Protein AF-W1XN64-F1 (afdb_monomer_lite)

Sequence (92 aa):
TNMSGITAFLQMIQEGKAITLRDGNQTISLSGLKAALLFIDAQQKRVGSETAWIKKGDEPPLSVPPAPALKEVAVVNPTPTPLSLEERNDLL

Organism: NCBI:txid408170

Radius of gyration: 26.03 Å; chains: 1; bounding box: 52×67×40 Å

Foldseek 3Di:
DCVVVVLVVLVCLLPDQWDDDVPDPDTGGSVCVNVVLVVVCVVQVNAQDCPRSRRHHPNYPVRGPDDPPDPDDPPPPPPDDPDDPVRVVVVD

InterPro domains:
  IPR009560 Protein of unknown function DUF1176 [PF06674] (4-91)

Structure (mmCIF, N/CA/C/O backbone):
data_AF-W1XN64-F1
#
_entry.id   AF-W1XN64-F1
#
loop_
_atom_site.group_PDB
_atom_site.id
_atom_site.type_symbol
_atom_site.label_atom_id
_atom_site.label_alt_id
_atom_site.label_comp_id
_atom_site.label_asym_id
_atom_site.label_entity_id
_atom_site.label_seq_id
_atom_site.pdbx_PDB_ins_code
_atom_site.Cartn_x
_atom_site.Cartn_y
_atom_site.Cartn_z
_atom_site.occupancy
_atom_site.B_iso_or_equiv
_atom_site.auth_seq_id
_atom_site.auth_comp_id
_atom_site.auth_asym_id
_atom_site.auth_atom_id
_atom_site.pdbx_PDB_model_num
ATOM 1 N N . THR A 1 1 ? -11.400 11.784 -9.488 1.00 43.25 1 THR A N 1
ATOM 2 C CA . THR A 1 1 ? -11.325 10.794 -10.591 1.00 43.25 1 THR A CA 1
ATOM 3 C C . THR A 1 1 ? -10.091 9.885 -10.562 1.00 43.25 1 THR A C 1
ATOM 5 O O . THR A 1 1 ? -10.055 8.950 -11.343 1.00 43.25 1 THR A O 1
ATOM 8 N N . ASN A 1 2 ? -9.133 10.046 -9.629 1.00 51.22 2 ASN A N 1
ATOM 9 C CA . ASN A 1 2 ? -7.899 9.230 -9.565 1.00 51.22 2 ASN A CA 1
ATOM 10 C C . ASN A 1 2 ? -7.974 7.953 -8.690 1.00 51.22 2 ASN A C 1
ATOM 12 O O . ASN A 1 2 ? -7.004 7.203 -8.628 1.00 51.22 2 ASN A O 1
ATOM 16 N N . MET A 1 3 ? -9.090 7.690 -7.994 1.00 54.59 3 MET A N 1
ATOM 17 C CA . MET A 1 3 ? -9.194 6.555 -7.055 1.00 54.59 3 MET A CA 1
ATOM 18 C C . MET A 1 3 ? -9.246 5.183 -7.744 1.00 54.59 3 MET A C 1
ATOM 20 O O . MET A 1 3 ? -8.713 4.226 -7.191 1.00 54.59 3 MET A O 1
ATOM 24 N N . SER A 1 4 ? -9.806 5.071 -8.957 1.00 70.06 4 SER A N 1
ATOM 25 C CA . SER A 1 4 ? -9.922 3.762 -9.623 1.00 70.06 4 SER A CA 1
ATOM 26 C C . SER A 1 4 ? -8.568 3.195 -10.064 1.00 70.06 4 SER A C 1
ATOM 28 O O . SER A 1 4 ? -8.348 1.993 -9.944 1.00 70.06 4 SER A O 1
ATOM 30 N N . GLY A 1 5 ? -7.633 4.047 -10.504 1.00 81.19 5 GLY A N 1
ATOM 31 C CA . GLY A 1 5 ? -6.311 3.617 -10.970 1.00 81.19 5 GLY A CA 1
ATOM 32 C C . GLY A 1 5 ? -5.438 3.040 -9.855 1.00 81.19 5 GLY A C 1
ATOM 33 O O . GLY A 1 5 ? -4.822 1.993 -10.036 1.00 81.19 5 GLY A O 1
ATOM 34 N N . ILE A 1 6 ? -5.435 3.674 -8.676 1.00 81.62 6 ILE A N 1
ATOM 35 C CA . ILE A 1 6 ? -4.675 3.187 -7.513 1.00 81.62 6 ILE A CA 1
ATOM 36 C C . ILE A 1 6 ? -5.253 1.860 -7.020 1.00 81.62 6 ILE A C 1
ATOM 38 O O . ILE A 1 6 ? -4.498 0.932 -6.745 1.00 81.62 6 ILE A O 1
ATOM 42 N N . THR A 1 7 ? -6.581 1.735 -6.934 1.00 82.62 7 THR A N 1
ATOM 43 C CA . THR A 1 7 ? -7.212 0.480 -6.506 1.00 82.62 7 THR A CA 1
ATOM 44 C C . THR A 1 7 ? -6.943 -0.655 -7.490 1.00 82.62 7 THR A C 1
ATOM 46 O O . THR A 1 7 ? -6.563 -1.739 -7.054 1.00 82.62 7 THR A O 1
ATOM 49 N N . ALA A 1 8 ? -7.065 -0.405 -8.796 1.00 86.44 8 ALA A N 1
ATOM 50 C CA . ALA A 1 8 ? -6.764 -1.402 -9.821 1.00 86.44 8 ALA A CA 1
ATOM 51 C C . ALA A 1 8 ? -5.289 -1.831 -9.786 1.00 86.44 8 ALA A C 1
ATOM 53 O O . ALA A 1 8 ? -4.979 -3.019 -9.869 1.00 86.44 8 ALA A O 1
ATOM 54 N N . PHE A 1 9 ? -4.372 -0.879 -9.594 1.00 87.56 9 PHE A N 1
ATOM 55 C CA . PHE A 1 9 ? -2.952 -1.178 -9.434 1.00 87.56 9 PHE A CA 1
ATOM 56 C C . PHE A 1 9 ? -2.678 -2.015 -8.179 1.00 87.56 9 PHE A C 1
ATOM 58 O O . PHE A 1 9 ? -1.987 -3.028 -8.259 1.00 87.56 9 PHE A O 1
ATOM 65 N N . LEU A 1 10 ? -3.263 -1.651 -7.032 1.00 88.75 10 LEU A N 1
ATOM 66 C CA . LEU A 1 10 ? -3.137 -2.423 -5.794 1.00 88.75 10 LEU A CA 1
ATOM 67 C C . LEU A 1 10 ? -3.653 -3.857 -5.971 1.00 88.75 10 LEU A C 1
ATOM 69 O O . LEU A 1 10 ? -2.982 -4.790 -5.545 1.00 88.75 10 LEU A O 1
ATOM 73 N N . GLN A 1 11 ? -4.792 -4.052 -6.639 1.00 86.00 11 GLN A N 1
ATOM 74 C CA . GLN A 1 11 ? -5.302 -5.394 -6.947 1.00 86.00 11 GLN A CA 1
ATOM 75 C C . GLN A 1 11 ? -4.327 -6.190 -7.823 1.00 86.00 11 GLN A C 1
ATOM 77 O O . GLN A 1 11 ? -4.065 -7.358 -7.548 1.00 86.00 11 GLN A O 1
ATOM 82 N N . MET A 1 12 ? -3.752 -5.549 -8.842 1.00 86.94 12 MET A N 1
ATOM 83 C CA . MET A 1 12 ? -2.798 -6.183 -9.752 1.00 86.94 12 MET A CA 1
ATOM 84 C C . MET A 1 12 ? -1.523 -6.647 -9.031 1.00 86.94 12 MET A C 1
ATOM 86 O O . MET A 1 12 ? -1.051 -7.757 -9.267 1.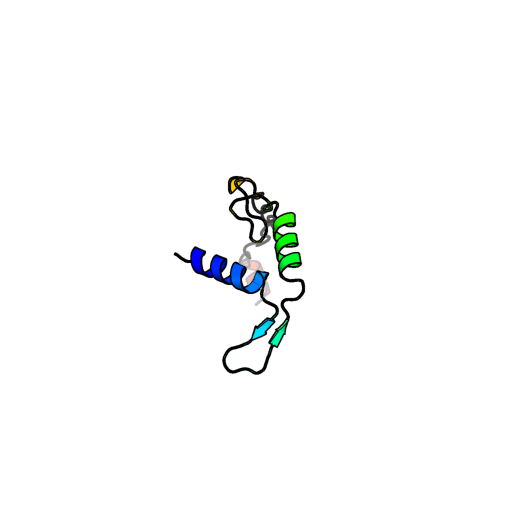00 86.94 12 MET A O 1
ATOM 90 N N . ILE A 1 13 ? -0.962 -5.820 -8.143 1.00 89.00 13 ILE A N 1
ATOM 91 C CA . ILE A 1 13 ? 0.310 -6.127 -7.468 1.00 89.00 13 ILE A CA 1
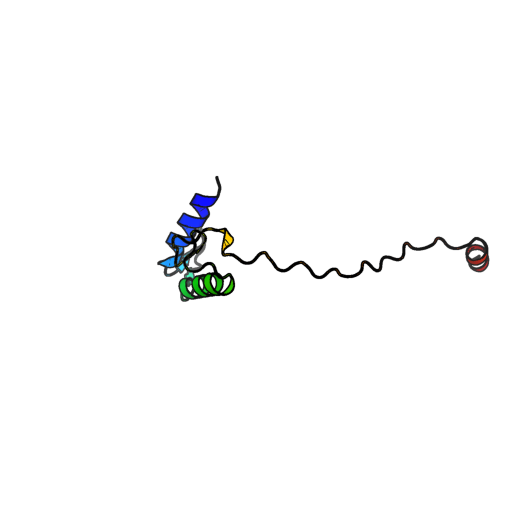ATOM 92 C C . ILE A 1 13 ? 0.150 -7.019 -6.231 1.00 89.00 13 ILE A C 1
ATOM 94 O O . ILE A 1 13 ? 1.131 -7.613 -5.795 1.00 89.00 13 ILE A O 1
ATOM 98 N N . GLN A 1 14 ? -1.053 -7.119 -5.655 1.00 85.88 14 GLN A N 1
ATOM 99 C CA . GLN A 1 14 ? -1.311 -7.948 -4.470 1.00 85.88 14 GLN A CA 1
ATOM 100 C C . GLN A 1 14 ? -1.103 -9.440 -4.731 1.00 85.88 14 GLN A C 1
ATOM 102 O O . GLN A 1 14 ? -0.545 -10.131 -3.880 1.00 85.88 14 GLN A O 1
ATOM 107 N N . GLU A 1 15 ? -1.549 -9.917 -5.892 1.00 83.69 15 GLU A N 1
ATOM 108 C CA . GLU A 1 15 ? -1.397 -11.313 -6.328 1.00 83.69 15 GLU A CA 1
ATOM 109 C C . GLU A 1 15 ? -0.288 -11.471 -7.387 1.00 83.69 15 GLU A C 1
ATOM 111 O O . GLU A 1 15 ? 0.053 -12.580 -7.804 1.00 83.69 15 GLU A O 1
ATOM 116 N N . GLY A 1 16 ? 0.298 -10.355 -7.830 1.00 86.62 16 GLY A N 1
ATOM 117 C CA . GLY A 1 16 ? 1.415 -10.339 -8.762 1.00 86.62 16 GLY A CA 1
ATOM 118 C C . GLY A 1 16 ? 2.691 -10.912 -8.142 1.00 86.62 16 GLY A C 1
ATOM 119 O O . GLY A 1 16 ? 2.964 -10.756 -6.955 1.00 86.62 16 GLY A O 1
ATOM 120 N N . LYS A 1 17 ? 3.523 -11.551 -8.970 1.00 89.56 17 LYS A N 1
ATOM 121 C CA . LYS A 1 17 ? 4.832 -12.090 -8.546 1.00 89.56 17 LYS A CA 1
ATOM 122 C C . LYS A 1 17 ? 5.992 -11.156 -8.868 1.00 89.56 17 LYS A C 1
ATOM 124 O O . LYS A 1 17 ? 6.992 -11.148 -8.154 1.00 89.56 17 LYS A O 1
ATOM 129 N N . ALA A 1 18 ? 5.861 -10.391 -9.944 1.00 92.44 18 ALA A N 1
ATOM 130 C CA . ALA A 1 18 ? 6.861 -9.447 -10.399 1.00 92.44 18 ALA A CA 1
ATOM 131 C C . ALA A 1 18 ? 6.212 -8.324 -11.217 1.00 92.44 18 ALA A C 1
ATOM 133 O O . ALA A 1 18 ? 5.144 -8.525 -11.796 1.00 92.44 18 ALA A O 1
ATOM 134 N N . ILE A 1 19 ? 6.884 -7.177 -11.300 1.00 91.81 19 ILE A N 1
ATOM 135 C CA . ILE A 1 19 ? 6.617 -6.143 -12.306 1.00 91.81 19 ILE A CA 1
ATOM 136 C C . ILE A 1 19 ? 7.797 -6.045 -13.268 1.00 91.81 19 ILE A C 1
ATOM 138 O O . ILE A 1 19 ? 8.956 -6.178 -12.871 1.00 91.81 19 ILE A O 1
ATOM 142 N N . THR A 1 20 ? 7.489 -5.788 -14.532 1.00 91.44 20 THR A N 1
ATOM 143 C CA . THR A 1 20 ? 8.471 -5.538 -15.586 1.00 91.44 20 THR A CA 1
ATOM 144 C C . THR A 1 20 ? 8.349 -4.101 -16.058 1.00 91.44 20 THR A C 1
ATOM 146 O O . THR A 1 20 ? 7.244 -3.564 -16.161 1.00 91.44 20 THR A O 1
ATOM 149 N N . LEU A 1 21 ? 9.478 -3.477 -16.373 1.00 88.00 21 LEU A N 1
ATOM 150 C CA . LEU A 1 21 ? 9.470 -2.160 -16.998 1.00 88.00 21 LEU A CA 1
ATOM 151 C C . LEU A 1 21 ? 9.171 -2.307 -18.488 1.00 88.00 21 LEU A C 1
ATOM 153 O O . LEU A 1 21 ? 9.708 -3.198 -19.147 1.00 88.00 21 LEU A O 1
ATOM 157 N N . ARG A 1 22 ? 8.325 -1.425 -19.028 1.00 87.06 22 ARG A N 1
ATOM 158 C CA . ARG A 1 22 ? 8.131 -1.362 -20.478 1.00 87.06 22 ARG A CA 1
ATOM 159 C C . ARG A 1 22 ? 9.475 -1.025 -21.122 1.00 87.06 22 ARG A C 1
ATOM 161 O O . ARG A 1 22 ? 10.177 -0.145 -20.631 1.00 87.06 22 ARG A O 1
ATOM 168 N N . ASP A 1 23 ? 9.823 -1.750 -22.180 1.00 88.31 23 ASP A N 1
ATOM 169 C CA . ASP A 1 23 ? 11.053 -1.549 -22.956 1.00 88.31 23 ASP A CA 1
ATOM 170 C C . ASP A 1 23 ? 12.364 -1.873 -22.195 1.00 88.31 23 ASP A C 1
ATOM 172 O O . ASP A 1 23 ? 13.452 -1.538 -22.658 1.00 88.31 23 ASP A O 1
ATOM 176 N N . GLY A 1 24 ? 12.289 -2.562 -21.045 1.00 82.81 24 GLY A N 1
ATOM 177 C CA . GLY A 1 24 ? 13.452 -2.988 -20.258 1.00 82.81 24 GLY A CA 1
ATOM 178 C C . GLY A 1 24 ? 13.431 -4.477 -19.905 1.00 82.81 24 GLY A C 1
ATOM 179 O O . GLY A 1 24 ? 12.374 -5.081 -19.770 1.00 82.81 24 GLY A O 1
ATOM 180 N N . ASN A 1 25 ? 14.609 -5.074 -19.690 1.00 86.31 25 ASN A N 1
ATOM 181 C CA . ASN A 1 25 ? 14.732 -6.488 -19.290 1.00 86.31 25 ASN A CA 1
ATOM 182 C C . ASN A 1 25 ? 14.660 -6.702 -17.763 1.00 86.31 25 ASN A C 1
ATOM 184 O O . ASN A 1 25 ? 14.940 -7.789 -17.260 1.00 86.31 25 ASN A O 1
ATOM 188 N N . GLN A 1 26 ? 14.338 -5.648 -17.008 1.00 91.25 26 GLN A N 1
ATOM 189 C CA . GLN A 1 26 ? 14.364 -5.694 -15.552 1.00 91.25 26 GLN A CA 1
ATOM 190 C C . GLN A 1 26 ? 13.054 -6.228 -14.995 1.00 91.25 26 GLN A C 1
ATOM 192 O O . GLN A 1 26 ? 11.969 -5.751 -15.331 1.00 91.25 26 GLN A O 1
ATOM 197 N N . THR A 1 27 ? 13.194 -7.208 -14.107 1.00 91.94 27 THR A N 1
ATOM 198 C CA . THR A 1 27 ? 12.100 -7.849 -13.385 1.00 91.94 27 THR A CA 1
ATOM 199 C C . THR A 1 27 ? 12.265 -7.545 -11.905 1.00 91.94 27 THR A C 1
ATOM 201 O O . THR A 1 27 ? 13.270 -7.911 -11.297 1.00 91.94 27 THR A O 1
ATOM 204 N N . ILE A 1 28 ? 11.284 -6.869 -11.319 1.00 91.44 28 ILE A N 1
ATOM 205 C CA . ILE A 1 28 ? 11.272 -6.530 -9.896 1.00 91.44 28 ILE A CA 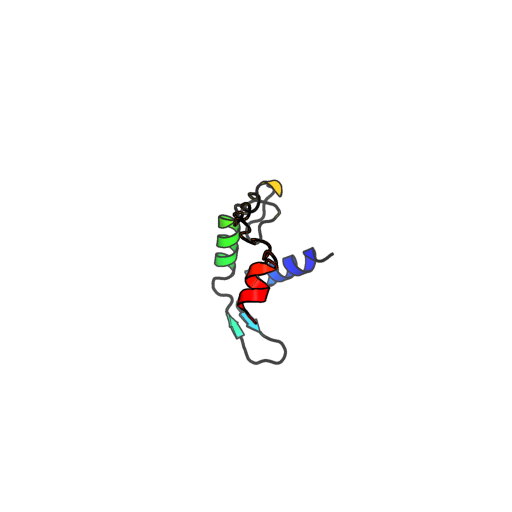1
ATOM 206 C C . ILE A 1 28 ? 10.330 -7.506 -9.202 1.00 91.44 28 ILE A C 1
ATOM 208 O O . ILE A 1 28 ? 9.147 -7.558 -9.529 1.00 91.44 28 ILE A O 1
ATOM 212 N N . SER A 1 29 ? 10.852 -8.283 -8.253 1.00 92.56 29 SER A N 1
ATOM 213 C CA . SER A 1 29 ? 10.052 -9.219 -7.456 1.00 92.56 29 SER A CA 1
ATOM 214 C C . SER A 1 29 ? 9.065 -8.478 -6.552 1.00 92.56 29 SER A C 1
ATOM 216 O O . SER A 1 29 ? 9.415 -7.475 -5.935 1.00 92.56 29 SER A O 1
ATOM 218 N N . LEU A 1 30 ? 7.847 -9.007 -6.4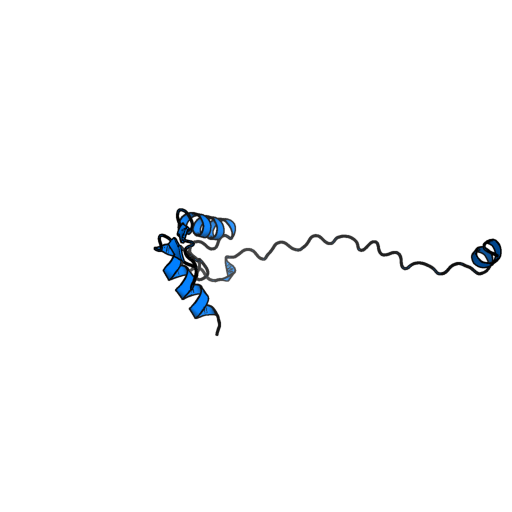36 1.00 94.38 30 LEU A N 1
ATOM 219 C CA . LEU A 1 30 ? 6.814 -8.524 -5.510 1.00 94.38 30 LEU A CA 1
ATOM 220 C C . LEU A 1 30 ? 6.702 -9.393 -4.249 1.00 94.38 30 LEU A C 1
ATOM 222 O O . LEU A 1 30 ? 5.753 -9.253 -3.474 1.00 94.38 30 LEU A O 1
ATOM 226 N N . SER A 1 31 ? 7.659 -10.298 -4.022 1.00 93.69 31 SER A N 1
ATOM 227 C CA . SER A 1 31 ? 7.671 -11.140 -2.825 1.00 93.69 31 SER A CA 1
ATOM 228 C C . SER A 1 31 ? 7.620 -10.284 -1.557 1.00 93.69 31 SER A C 1
ATOM 230 O O . SER A 1 31 ? 8.420 -9.371 -1.372 1.00 93.69 31 SER A O 1
ATOM 232 N N . GLY A 1 32 ? 6.649 -10.565 -0.687 1.00 91.50 32 GLY A N 1
ATOM 233 C CA . GLY A 1 32 ? 6.448 -9.827 0.560 1.00 91.50 32 GLY A CA 1
ATOM 234 C C . GLY A 1 32 ? 5.708 -8.491 0.428 1.00 91.50 32 GLY A C 1
ATOM 235 O O . GLY A 1 32 ? 5.348 -7.921 1.455 1.00 91.50 32 GLY A O 1
ATOM 236 N N . LEU A 1 33 ? 5.388 -8.010 -0.781 1.00 93.25 33 LEU A N 1
ATOM 237 C CA . LEU A 1 33 ? 4.708 -6.720 -0.958 1.00 93.25 33 LEU A CA 1
ATOM 238 C C . LEU A 1 33 ? 3.332 -6.690 -0.277 1.00 93.25 33 LEU A C 1
ATOM 240 O O . LEU A 1 33 ? 3.017 -5.743 0.439 1.00 93.25 33 LEU A O 1
ATOM 244 N N . LYS A 1 34 ? 2.532 -7.753 -0.423 1.00 91.62 34 LYS A N 1
ATOM 245 C CA . LYS A 1 34 ? 1.229 -7.875 0.256 1.00 91.62 34 LYS A CA 1
ATOM 246 C C . LYS A 1 34 ? 1.362 -7.809 1.782 1.00 91.62 34 LYS A C 1
ATOM 248 O O . LYS A 1 34 ? 0.541 -7.175 2.439 1.00 91.62 34 LYS A O 1
ATOM 253 N N . ALA A 1 35 ? 2.406 -8.420 2.344 1.00 93.06 35 ALA A N 1
ATOM 254 C CA . ALA A 1 35 ? 2.677 -8.373 3.780 1.00 93.06 35 ALA A CA 1
ATOM 255 C C . ALA A 1 35 ? 3.131 -6.975 4.229 1.00 93.06 35 ALA A C 1
ATOM 257 O O . ALA A 1 35 ? 2.668 -6.493 5.259 1.00 93.06 35 ALA A O 1
ATOM 258 N N . ALA A 1 36 ? 3.968 -6.297 3.439 1.00 93.69 36 ALA A N 1
ATOM 259 C CA . ALA A 1 36 ? 4.395 -4.926 3.708 1.00 93.69 36 ALA A CA 1
ATOM 260 C C . ALA A 1 36 ? 3.217 -3.938 3.666 1.00 93.69 36 ALA A C 1
ATOM 262 O O . ALA A 1 36 ? 3.071 -3.109 4.560 1.00 93.69 36 ALA A O 1
ATOM 263 N N . LEU A 1 37 ? 2.329 -4.063 2.676 1.00 92.25 37 LEU A N 1
ATOM 264 C CA . LEU A 1 37 ? 1.109 -3.256 2.591 1.00 92.25 37 LEU A CA 1
ATOM 265 C C . LEU A 1 37 ? 0.166 -3.531 3.770 1.00 92.25 37 LEU A C 1
ATOM 267 O O . LEU A 1 37 ? -0.377 -2.592 4.343 1.00 92.25 37 LEU A O 1
ATOM 271 N N . LEU A 1 38 ? 0.025 -4.794 4.187 1.00 92.69 38 LEU A N 1
ATOM 272 C CA . LEU A 1 38 ? -0.753 -5.145 5.377 1.00 92.69 38 LEU A CA 1
ATOM 273 C C . LEU A 1 38 ? -0.131 -4.577 6.664 1.00 92.69 38 LEU A C 1
ATOM 275 O O . LEU A 1 38 ? -0.858 -4.138 7.552 1.00 92.69 38 LEU A O 1
ATOM 279 N N . PHE A 1 39 ? 1.199 -4.562 6.770 1.00 93.00 39 PHE A N 1
ATOM 280 C CA . PHE A 1 39 ? 1.906 -3.934 7.885 1.00 93.00 39 PHE A CA 1
ATOM 281 C C . PHE A 1 39 ? 1.636 -2.424 7.939 1.00 93.00 39 PHE A C 1
ATOM 283 O O . PHE A 1 39 ? 1.351 -1.893 9.011 1.00 93.00 39 PHE A O 1
ATOM 290 N N . ILE A 1 40 ? 1.652 -1.742 6.789 1.00 90.56 40 ILE A N 1
ATOM 291 C CA . ILE A 1 40 ? 1.294 -0.320 6.693 1.00 90.56 40 ILE A CA 1
ATOM 292 C C . ILE A 1 40 ? -0.163 -0.100 7.116 1.00 90.56 40 ILE A C 1
ATOM 294 O O . ILE A 1 40 ? -0.419 0.774 7.945 1.00 90.56 40 ILE A O 1
ATOM 298 N N . ASP A 1 41 ? -1.101 -0.911 6.609 1.00 90.62 41 ASP A N 1
ATOM 299 C CA . ASP A 1 41 ? -2.511 -0.855 7.014 1.00 90.62 41 ASP A CA 1
ATOM 300 C C . ASP A 1 41 ? -2.650 -1.007 8.540 1.00 90.62 41 ASP A C 1
ATOM 302 O O . ASP A 1 41 ? -3.405 -0.266 9.169 1.00 90.62 41 ASP A O 1
ATOM 306 N N . ALA A 1 42 ? -1.915 -1.940 9.157 1.00 89.56 42 ALA A N 1
ATOM 307 C CA . ALA A 1 42 ? -1.951 -2.164 10.602 1.00 89.56 42 ALA A CA 1
ATOM 308 C C . ALA A 1 42 ? -1.376 -0.973 11.384 1.00 89.56 42 ALA A C 1
ATOM 310 O O . ALA A 1 42 ? -2.002 -0.494 12.331 1.00 89.56 42 ALA A O 1
ATOM 311 N N . GLN A 1 43 ? -0.226 -0.444 10.956 1.00 89.31 43 GLN A N 1
ATOM 312 C CA . GLN A 1 43 ? 0.420 0.708 11.588 1.00 89.31 43 GLN A CA 1
ATOM 313 C C . GLN A 1 43 ? -0.449 1.972 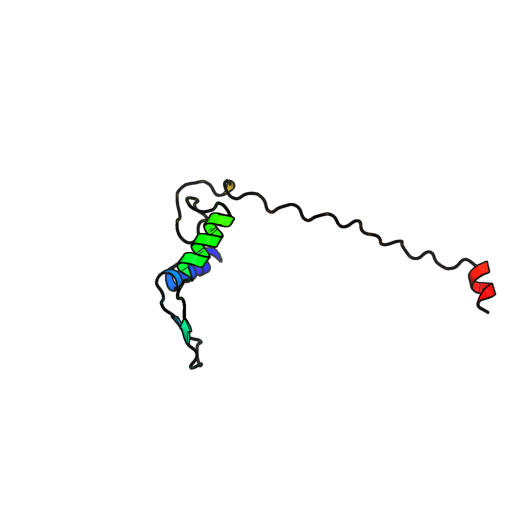11.514 1.00 89.31 43 GLN A C 1
ATOM 315 O O . GLN A 1 43 ? -0.457 2.779 12.444 1.00 89.31 43 GLN A O 1
ATOM 320 N N . GLN A 1 44 ? -1.196 2.139 10.421 1.00 87.62 44 GLN A N 1
ATOM 321 C CA . GLN A 1 44 ? -2.128 3.250 10.218 1.00 87.62 44 GLN A CA 1
ATOM 322 C C . GLN A 1 44 ? -3.524 2.987 10.801 1.00 87.62 44 GLN A C 1
ATOM 324 O O . GLN A 1 44 ? -4.395 3.846 10.669 1.00 87.62 44 GLN A O 1
ATOM 329 N N . LYS A 1 45 ? -3.742 1.826 11.440 1.00 87.25 45 LYS A N 1
ATOM 330 C CA . LYS A 1 45 ? -5.040 1.373 11.971 1.00 87.25 45 LYS A CA 1
ATOM 331 C C . LYS A 1 45 ? -6.162 1.393 10.924 1.00 87.25 45 LYS A C 1
ATOM 333 O O . LYS A 1 45 ? -7.294 1.753 11.214 1.00 87.25 45 LYS A O 1
ATOM 338 N N . ARG A 1 46 ? -5.828 1.027 9.686 1.00 88.06 46 ARG A N 1
ATOM 339 C CA . ARG A 1 46 ? -6.756 0.973 8.548 1.00 88.06 46 ARG A CA 1
ATOM 340 C C . ARG A 1 46 ? -7.322 -0.412 8.293 1.00 88.06 46 ARG A C 1
ATOM 342 O O . ARG A 1 46 ? -8.310 -0.510 7.575 1.00 88.06 46 ARG A O 1
ATOM 349 N N . VAL A 1 47 ? -6.715 -1.468 8.834 1.00 89.00 47 VAL A N 1
ATOM 350 C CA . VAL A 1 47 ? -7.221 -2.845 8.700 1.00 89.00 47 VAL A CA 1
ATOM 351 C C . VAL A 1 47 ? -8.682 -2.900 9.149 1.00 89.00 47 VAL A C 1
ATOM 353 O O . VAL A 1 47 ? -8.975 -2.526 10.275 1.00 89.00 47 VAL A O 1
ATOM 356 N N . GLY A 1 48 ? -9.577 -3.383 8.286 1.00 87.44 48 GLY A N 1
ATOM 357 C CA . GLY A 1 48 ? -11.014 -3.458 8.570 1.00 87.44 48 GLY A CA 1
ATOM 358 C C . GLY A 1 48 ? -11.815 -2.201 8.214 1.00 87.44 48 GLY A C 1
ATOM 359 O O . GLY A 1 48 ? -13.039 -2.248 8.264 1.00 87.44 48 GLY A O 1
ATOM 360 N N . SER A 1 49 ? -11.161 -1.118 7.783 1.00 88.19 49 SER A N 1
ATOM 361 C CA . SER A 1 49 ? -11.834 0.081 7.263 1.00 88.19 49 SER A CA 1
ATOM 362 C C . SER A 1 49 ? -12.002 0.053 5.750 1.00 88.19 49 SER A C 1
ATOM 364 O O . SER A 1 49 ? -11.279 -0.653 5.037 1.00 88.19 49 SER A O 1
ATOM 366 N N . GLU A 1 50 ? -12.889 0.905 5.242 1.00 87.62 50 GLU A N 1
ATOM 367 C CA . GLU A 1 50 ? -13.114 1.086 3.800 1.00 87.62 50 GLU A CA 1
ATOM 368 C C . GLU A 1 50 ? -11.830 1.504 3.056 1.00 87.62 50 GLU A C 1
ATOM 370 O O . GLU A 1 50 ? -11.634 1.221 1.869 1.00 87.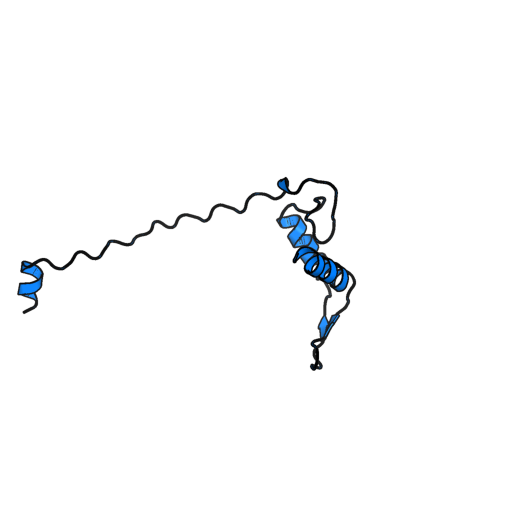62 50 GLU A O 1
ATOM 375 N N . THR A 1 51 ? -10.921 2.166 3.778 1.00 84.56 51 THR A N 1
ATOM 376 C CA . THR A 1 51 ? -9.670 2.713 3.243 1.00 84.56 51 THR A CA 1
ATOM 377 C C . THR A 1 51 ? -8.493 1.739 3.275 1.00 84.56 51 THR A C 1
ATOM 379 O O . THR A 1 51 ? -7.436 2.070 2.732 1.00 84.56 51 THR A O 1
ATOM 382 N N . ALA A 1 52 ? -8.651 0.545 3.862 1.00 89.00 52 ALA A N 1
ATOM 383 C CA . ALA A 1 52 ? -7.583 -0.453 3.904 1.00 89.00 52 ALA A CA 1
ATOM 384 C C . ALA A 1 52 ? -7.144 -0.849 2.488 1.00 89.00 52 ALA A C 1
ATOM 386 O O . ALA A 1 52 ? -7.963 -1.011 1.574 1.00 89.00 52 ALA A O 1
ATOM 387 N N . TRP A 1 53 ? -5.854 -1.074 2.277 1.00 89.19 53 TRP A N 1
ATOM 388 C CA . TRP A 1 53 ? -5.369 -1.539 0.981 1.00 89.19 53 TRP A CA 1
ATOM 389 C C . TRP A 1 53 ? -5.553 -3.043 0.801 1.00 89.19 53 TRP A C 1
ATOM 391 O O . TRP A 1 53 ? -5.993 -3.457 -0.274 1.00 89.19 53 TRP A O 1
ATOM 401 N N . ILE A 1 54 ? -5.282 -3.841 1.840 1.00 90.31 54 ILE A N 1
ATOM 402 C CA . ILE A 1 54 ? -5.336 -5.310 1.789 1.00 90.31 54 ILE A CA 1
ATOM 403 C C . ILE A 1 54 ? -6.630 -5.865 2.391 1.00 90.31 54 ILE A C 1
ATOM 405 O O . ILE A 1 54 ? -7.373 -6.576 1.721 1.00 90.31 54 ILE A O 1
ATOM 409 N N . LYS A 1 55 ? -6.904 -5.568 3.665 1.00 87.88 55 LYS A N 1
ATOM 410 C CA . LYS A 1 55 ? -8.060 -6.103 4.403 1.00 87.88 55 LYS A CA 1
ATOM 411 C C . LYS A 1 55 ? -9.123 -5.023 4.573 1.00 87.88 55 LYS A C 1
ATOM 413 O O . LYS A 1 55 ? -9.237 -4.450 5.654 1.00 87.88 55 LYS A O 1
ATOM 418 N N . LYS A 1 56 ? -9.846 -4.718 3.492 1.00 87.94 56 LYS A N 1
ATOM 419 C CA . LYS A 1 56 ? -10.986 -3.790 3.546 1.00 87.94 56 LYS A CA 1
ATOM 420 C C . LYS A 1 56 ? -12.098 -4.361 4.416 1.00 87.94 56 LYS A C 1
ATOM 422 O O . LYS A 1 56 ? -12.314 -5.571 4.419 1.00 87.94 56 LYS A O 1
ATOM 427 N N . GLY A 1 57 ? -12.791 -3.479 5.114 1.00 85.81 57 GLY A N 1
ATOM 428 C CA . GLY A 1 57 ? -14.034 -3.780 5.811 1.00 85.81 57 GLY A CA 1
ATOM 429 C C . GLY A 1 57 ? -14.929 -2.547 5.826 1.00 85.81 57 GLY A C 1
ATOM 430 O O . GLY A 1 57 ? -14.663 -1.589 5.100 1.00 85.81 57 GLY A O 1
ATOM 431 N N . ASP A 1 58 ? -15.968 -2.588 6.650 1.00 84.44 58 ASP A N 1
ATOM 432 C CA . ASP A 1 58 ? -17.039 -1.587 6.652 1.00 84.44 58 ASP A CA 1
ATOM 433 C C . ASP A 1 58 ? -16.834 -0.492 7.714 1.00 84.44 58 ASP A C 1
ATOM 435 O O . ASP A 1 58 ? -17.720 0.333 7.941 1.00 84.44 58 ASP A O 1
ATOM 439 N N . GLU A 1 59 ? -15.683 -0.473 8.407 1.00 81.06 59 GLU A N 1
ATOM 440 C CA . GLU A 1 59 ? -15.411 0.605 9.358 1.00 81.06 59 GLU A CA 1
ATOM 441 C C . GLU A 1 59 ? -15.259 1.951 8.624 1.00 81.06 59 GLU A C 1
ATOM 443 O O . GLU A 1 59 ? -14.483 2.044 7.659 1.00 81.06 59 GLU A O 1
ATOM 448 N N . PRO A 1 60 ? -15.941 3.014 9.097 1.00 72.62 60 PRO A N 1
ATOM 449 C CA . PRO A 1 60 ? -15.899 4.318 8.456 1.00 72.62 60 PRO A CA 1
ATOM 450 C C . PRO A 1 60 ? -14.472 4.891 8.357 1.00 72.62 60 PRO A C 1
ATOM 452 O O . PRO A 1 60 ? -13.642 4.659 9.243 1.00 72.62 60 PRO A O 1
ATOM 455 N N . PRO A 1 61 ? -14.183 5.753 7.362 1.00 63.38 61 PRO A N 1
ATOM 456 C CA . PRO A 1 61 ? -12.852 6.335 7.125 1.00 63.38 61 PRO A CA 1
ATOM 457 C C . PRO A 1 61 ? -12.248 7.127 8.302 1.00 63.38 61 PRO A C 1
ATOM 459 O O . PRO A 1 61 ? -11.056 7.430 8.300 1.00 63.38 61 PRO A O 1
ATOM 462 N N . LEU A 1 62 ? -13.063 7.470 9.303 1.00 58.59 62 LEU A N 1
ATOM 463 C CA . LEU A 1 62 ? -12.690 8.227 10.502 1.00 58.59 62 LEU A CA 1
ATOM 464 C C . LEU A 1 62 ? -11.920 7.403 11.556 1.00 58.59 62 LEU A C 1
ATOM 466 O O . LEU A 1 62 ? -11.452 7.986 12.531 1.00 58.59 62 LEU A O 1
ATOM 470 N N . SER A 1 63 ? -11.735 6.088 11.366 1.00 56.69 63 SER A N 1
ATOM 471 C CA . SER A 1 63 ? -10.888 5.244 12.237 1.00 56.69 63 SER A CA 1
ATOM 472 C C . SER A 1 63 ? -9.378 5.456 12.043 1.00 56.69 63 SER A C 1
ATOM 474 O O . SER A 1 63 ? -8.578 4.959 12.839 1.00 56.69 63 SER A O 1
ATOM 476 N N . VAL A 1 64 ? -8.956 6.204 11.014 1.00 54.09 64 VAL A N 1
ATOM 477 C CA . VAL A 1 64 ? -7.541 6.546 10.815 1.00 54.09 64 VAL A CA 1
ATOM 478 C C . VAL A 1 64 ? -7.164 7.681 11.768 1.00 54.09 64 VAL A C 1
ATOM 480 O O . VAL A 1 64 ? -7.738 8.767 11.657 1.00 54.09 64 VAL A O 1
ATOM 483 N N . PRO A 1 65 ? -6.190 7.491 12.680 1.00 57.81 65 PRO A N 1
ATOM 484 C CA . PRO A 1 65 ? -5.736 8.562 13.555 1.00 57.81 65 PRO A CA 1
ATOM 485 C C . PRO A 1 65 ? -5.292 9.769 12.716 1.00 57.81 65 PRO A C 1
ATOM 487 O O . PRO A 1 65 ? -4.535 9.583 11.756 1.00 57.81 65 PRO A O 1
ATOM 490 N N . PRO A 1 66 ? -5.726 10.994 13.056 1.00 59.25 66 PRO A N 1
ATOM 491 C CA . PRO A 1 66 ? -5.219 12.206 12.430 1.00 59.25 66 PRO A CA 1
ATOM 492 C C . PRO A 1 66 ? -3.690 12.206 12.468 1.00 59.25 66 PRO A C 1
ATOM 494 O O . PRO A 1 66 ? -3.097 11.802 13.474 1.00 59.25 66 PRO A O 1
ATOM 497 N N . ALA A 1 67 ? -3.052 12.623 11.370 1.00 57.38 67 ALA A N 1
ATOM 498 C CA . ALA A 1 67 ? -1.597 12.708 11.309 1.00 57.38 67 ALA A CA 1
ATOM 499 C C . ALA A 1 67 ? -1.076 13.490 12.532 1.00 57.38 67 ALA A C 1
ATOM 501 O O . ALA A 1 67 ? -1.663 14.523 12.869 1.00 57.38 67 ALA A O 1
ATOM 502 N N . PRO A 1 68 ? -0.014 13.015 13.211 1.00 61.22 68 PRO A N 1
ATOM 503 C CA . PRO A 1 68 ? 0.559 13.736 14.338 1.00 61.22 68 PRO A CA 1
ATOM 504 C C . PRO A 1 68 ? 0.862 15.177 13.933 1.00 61.22 68 PRO A C 1
ATOM 506 O O . PRO A 1 68 ? 1.437 15.406 12.866 1.00 61.22 68 PRO A O 1
ATOM 509 N N . ALA A 1 69 ? 0.473 16.138 14.772 1.00 72.44 69 ALA A N 1
ATOM 510 C CA . ALA A 1 69 ? 0.803 17.534 14.533 1.00 72.44 69 ALA A CA 1
ATOM 511 C C . ALA A 1 69 ? 2.324 17.670 14.366 1.00 72.44 69 ALA A C 1
ATOM 513 O O . ALA A 1 69 ? 3.097 17.101 15.146 1.00 72.44 69 ALA A O 1
ATOM 514 N N . LEU A 1 70 ? 2.751 18.395 13.328 1.00 64.44 70 LEU A N 1
ATOM 515 C CA . LEU A 1 70 ? 4.159 18.735 13.152 1.00 64.44 70 LEU A CA 1
ATOM 516 C C . LEU A 1 70 ? 4.641 19.428 14.429 1.00 64.44 70 LEU A C 1
ATOM 518 O O . LEU A 1 70 ? 3.948 20.292 14.966 1.00 64.44 70 LEU A O 1
ATOM 522 N N . LYS A 1 71 ? 5.817 19.042 14.929 1.00 65.88 71 LYS A N 1
ATOM 523 C CA . LYS A 1 71 ? 6.429 19.771 16.039 1.00 65.88 71 LYS A CA 1
ATOM 524 C C . LYS A 1 71 ? 6.728 21.183 15.549 1.00 65.88 71 LYS A C 1
ATOM 526 O O . LYS A 1 71 ? 7.484 21.338 14.591 1.00 65.88 71 LYS A O 1
ATOM 531 N N . GLU A 1 72 ? 6.146 22.186 16.197 1.00 62.69 72 GLU A N 1
ATOM 532 C CA . GLU A 1 72 ? 6.565 23.568 15.997 1.00 62.69 72 GLU A CA 1
ATOM 533 C C . GLU A 1 72 ? 8.039 23.672 16.385 1.00 62.69 72 GLU A C 1
ATOM 535 O O . GLU A 1 72 ? 8.427 23.468 17.536 1.00 62.69 72 GLU A O 1
ATOM 540 N N . VAL A 1 73 ? 8.882 23.945 15.394 1.00 63.28 73 VAL A N 1
ATOM 541 C CA . VAL A 1 73 ? 10.222 24.455 15.648 1.00 63.28 73 VAL A CA 1
ATOM 542 C C . VAL A 1 73 ? 10.031 25.947 15.861 1.00 63.28 73 VAL A C 1
ATOM 544 O O . VAL A 1 73 ? 9.488 26.619 14.984 1.00 63.28 73 VAL A O 1
ATOM 547 N N . ALA A 1 74 ? 10.437 26.462 17.023 1.00 64.62 74 ALA A N 1
ATOM 548 C CA . ALA A 1 74 ? 10.471 27.900 17.242 1.00 64.62 74 ALA A CA 1
ATOM 549 C C . ALA A 1 74 ? 11.253 28.536 16.085 1.00 64.62 74 ALA A C 1
ATOM 551 O O . ALA A 1 74 ? 12.427 28.218 15.879 1.00 64.62 74 ALA A O 1
ATOM 552 N N . VAL A 1 75 ? 10.595 29.390 15.300 1.00 61.28 75 VAL A N 1
ATOM 553 C CA . VAL A 1 75 ? 11.261 30.154 14.246 1.00 61.28 75 VAL A CA 1
ATOM 554 C C . VAL A 1 75 ? 12.162 31.164 14.946 1.00 61.28 75 VAL A C 1
ATOM 556 O O . VAL A 1 75 ? 11.747 32.269 15.280 1.00 61.28 75 VAL A O 1
ATOM 559 N N . VAL A 1 76 ? 13.409 30.778 15.199 1.00 63.53 76 VAL A N 1
ATOM 560 C CA . VAL A 1 76 ? 14.471 31.698 15.611 1.00 63.53 76 VAL A CA 1
ATOM 561 C C . VAL A 1 76 ? 14.975 32.432 14.374 1.00 63.53 76 VAL A C 1
ATOM 563 O O . VAL A 1 76 ? 16.094 32.228 13.922 1.00 63.53 76 VAL A O 1
ATOM 566 N N . ASN A 1 77 ? 14.125 33.270 13.786 1.00 57.81 77 ASN A N 1
ATOM 567 C CA . ASN A 1 77 ? 14.577 34.264 12.824 1.00 57.81 77 ASN A CA 1
ATOM 568 C C . ASN A 1 77 ? 14.606 35.617 13.540 1.00 57.81 77 ASN A C 1
ATOM 570 O O . ASN A 1 77 ? 13.607 36.339 13.485 1.00 57.81 77 ASN A O 1
ATOM 574 N N . PRO A 1 78 ? 15.688 35.975 14.262 1.00 65.69 78 PRO A N 1
ATOM 575 C CA . PRO A 1 78 ? 15.869 37.370 14.610 1.00 65.69 78 PRO A CA 1
ATOM 576 C C . PRO A 1 78 ? 16.012 38.110 13.281 1.00 65.69 78 PRO A C 1
ATOM 578 O O . PRO A 1 78 ? 16.956 37.870 12.530 1.00 65.69 78 PRO A O 1
ATOM 581 N N . THR A 1 79 ? 15.043 38.959 12.944 1.00 68.50 79 THR A N 1
ATOM 582 C CA . THR A 1 79 ? 15.210 39.913 11.847 1.00 68.50 79 THR A CA 1
ATOM 583 C C . THR A 1 79 ? 16.544 40.627 12.074 1.00 68.50 79 THR A C 1
ATOM 585 O O . THR A 1 79 ? 16.708 41.200 13.153 1.00 68.50 79 THR A O 1
ATOM 588 N N . PRO A 1 80 ? 17.509 40.576 11.135 1.00 71.44 80 PRO A N 1
ATOM 589 C CA . PRO A 1 80 ? 18.770 41.278 11.309 1.00 71.44 80 PRO A CA 1
ATOM 590 C C . PRO A 1 80 ? 18.475 42.762 11.518 1.00 71.44 80 PRO A C 1
ATOM 592 O O . PRO A 1 80 ? 17.884 43.406 10.647 1.00 71.44 80 PRO A O 1
ATOM 595 N N . THR A 1 81 ? 18.841 43.297 12.680 1.00 78.31 81 THR A N 1
ATOM 596 C CA . THR A 1 81 ? 18.760 44.736 12.918 1.00 78.31 81 THR A CA 1
ATOM 597 C C . THR A 1 81 ? 19.831 45.402 12.056 1.00 78.31 81 THR A C 1
ATOM 599 O O . THR A 1 81 ? 20.986 44.972 12.101 1.00 78.31 81 THR A O 1
ATOM 602 N N . PRO A 1 82 ? 19.488 46.418 11.246 1.00 82.12 82 PRO A N 1
ATOM 603 C CA . PRO A 1 82 ? 20.493 47.198 10.538 1.00 82.12 82 PRO A CA 1
ATOM 604 C C . PRO A 1 82 ? 21.507 47.786 11.525 1.00 82.12 82 PRO A C 1
ATOM 606 O O . PRO A 1 82 ? 21.124 48.183 12.624 1.00 82.12 82 PRO A O 1
ATOM 609 N N . LEU A 1 83 ? 22.775 47.871 11.113 1.00 81.75 83 LEU A N 1
ATOM 610 C CA . LEU A 1 83 ? 23.820 48.525 11.903 1.00 81.75 83 LEU A CA 1
ATOM 611 C C . LEU A 1 83 ? 23.399 49.954 12.263 1.00 81.75 83 LEU A C 1
ATOM 613 O O . LEU A 1 83 ? 22.898 50.700 11.410 1.00 81.75 83 LEU A O 1
ATOM 617 N N . SER A 1 84 ? 23.634 50.333 13.514 1.00 85.12 84 SER A N 1
ATOM 618 C CA . SER A 1 84 ? 23.502 51.711 13.967 1.00 85.12 84 SER A CA 1
ATOM 619 C C . SER A 1 84 ? 24.502 52.622 13.244 1.00 85.12 84 SER A C 1
ATOM 621 O O . SER A 1 84 ? 25.458 52.182 12.601 1.00 85.12 84 SER A O 1
ATOM 623 N N . LEU A 1 85 ? 24.258 53.930 13.312 1.00 83.75 85 LEU A N 1
ATOM 624 C CA . LEU A 1 85 ? 25.103 54.924 12.647 1.00 83.75 85 LEU A CA 1
ATOM 625 C C . LEU A 1 85 ? 26.518 54.948 13.255 1.00 83.75 85 LEU A C 1
ATOM 627 O O . LEU A 1 85 ? 27.485 55.121 12.523 1.00 83.75 85 LEU A O 1
ATOM 631 N N . GLU A 1 86 ? 26.631 54.695 14.560 1.00 88.00 86 GLU A N 1
ATOM 632 C CA . GLU A 1 86 ? 27.906 54.543 15.274 1.00 88.00 86 GLU A CA 1
ATOM 633 C C . GLU A 1 86 ? 28.666 53.299 14.800 1.00 88.00 86 GLU A C 1
ATOM 635 O O . GLU A 1 86 ? 29.793 53.428 14.335 1.00 88.00 86 GLU A O 1
ATOM 640 N N . GLU A 1 87 ? 28.021 52.127 14.770 1.00 86.12 87 GLU A N 1
ATOM 641 C CA . GLU A 1 87 ? 28.647 50.892 14.267 1.00 86.12 87 GLU A CA 1
ATOM 642 C C . GLU A 1 87 ? 29.070 51.004 12.797 1.00 86.12 87 GLU A C 1
ATOM 644 O O . GLU A 1 87 ? 30.056 50.405 12.382 1.00 86.12 87 GLU A O 1
ATOM 649 N N . ARG A 1 88 ? 28.338 51.773 11.982 1.00 85.12 88 ARG A N 1
ATOM 650 C CA . ARG A 1 88 ? 28.739 52.045 10.595 1.00 85.12 88 ARG A CA 1
ATOM 651 C C . ARG A 1 88 ? 29.961 52.948 10.493 1.00 85.12 88 ARG A C 1
ATOM 653 O O . ARG A 1 88 ? 30.718 52.791 9.541 1.00 85.12 88 ARG A O 1
ATOM 660 N N . ASN A 1 89 ? 30.115 53.899 11.408 1.00 85.38 89 ASN A N 1
ATOM 661 C CA . ASN A 1 89 ? 31.243 54.825 11.409 1.00 85.38 89 ASN A CA 1
ATOM 662 C C . ASN A 1 89 ? 32.525 54.150 11.905 1.00 85.38 89 ASN A C 1
ATOM 664 O O . ASN A 1 89 ? 33.585 54.459 11.382 1.00 85.38 89 ASN A O 1
ATOM 668 N N . ASP A 1 90 ? 32.426 53.191 12.828 1.00 87.44 90 ASP A N 1
ATOM 669 C CA . ASP A 1 90 ? 33.570 52.389 13.292 1.00 87.44 90 ASP A CA 1
ATOM 670 C C . ASP A 1 90 ? 34.121 51.427 12.216 1.00 87.44 90 ASP A C 1
ATOM 672 O O . ASP A 1 90 ? 35.208 50.869 12.369 1.00 87.44 90 ASP A O 1
ATOM 676 N N . LEU A 1 91 ? 33.376 51.213 11.125 1.00 78.12 91 LEU A N 1
ATOM 677 C CA . LEU A 1 91 ? 33.773 50.368 9.992 1.00 78.12 91 LEU A CA 1
ATOM 678 C C . LEU A 1 91 ? 34.421 51.146 8.827 1.00 78.12 91 LEU A C 1
ATOM 680 O O . LEU A 1 91 ? 34.761 50.520 7.818 1.00 78.12 91 LEU A O 1
ATOM 684 N N . LEU A 1 92 ? 34.564 52.474 8.933 1.00 65.62 92 LEU A N 1
ATOM 685 C CA . LEU A 1 92 ? 35.166 53.366 7.926 1.00 65.62 92 LEU A CA 1
ATOM 686 C C . LEU A 1 92 ? 36.461 54.002 8.443 1.00 65.62 92 LEU A C 1
ATOM 688 O O . LEU A 1 92 ? 37.377 54.170 7.606 1.00 65.62 92 LEU A O 1
#

pLDDT: mean 80.48, std 12.66, range [43.25, 94.38]

Secondary structure (DSSP, 8-state):
--HHHHHHHHHHHHS-SEEE-TTS--EEE-TTHHHHHHHHHHHTT-TTBTT-SSS--SB-GGGSPPPPPPP-------PPPPPPHHHHHTT-